Protein AF-A0A7K7CIX4-F1 (afdb_monomer)

Sequence (95 aa):
LLVEPPWTPPVLWDQVTLTCQGSGTAGATTWYKDGQRWWQKGPDRFVVTESGTYQCDRAGTGLSLPMHILNEQLVLQVPASALLEGDTVTLRCRG

Organism: Aphelocoma coerulescens (NCBI:txid39617)

Solvent-accessible surface area (backbone atoms only — not comparable to full-atom values): 5561 Å² total; per-residue (Å²): 102,46,59,36,67,57,42,34,68,39,40,62,92,45,85,33,31,44,34,60,70,68,60,67,65,88,40,53,26,32,34,28,47,72,86,39,85,70,36,78,54,28,68,48,54,50,75,59,87,70,63,48,36,38,32,37,31,30,68,85,62,47,72,40,72,79,43,62,35,39,81,67,75,68,45,75,26,35,63,62,64,90,83,60,94,89,61,88,85,67,75,44,82,48,103

pLDDT: mean 91.78, std 5.92, range [71.44, 97.19]

Secondary structure (DSSP, 8-state):
-EEES-EES-BTTS--EEE--SSS-TT-EEEEETTEEEEEEE-SEEE--S-EEEEEEETTTEEPPPEEEB--S-EEEEESS---TTPPPPPEEE-

Structure (mmCIF, N/CA/C/O backbone):
data_AF-A0A7K7CIX4-F1
#
_entry.id   AF-A0A7K7CIX4-F1
#
loop_
_atom_site.group_PDB
_atom_site.id
_atom_site.type_symbol
_atom_site.label_atom_id
_atom_site.label_alt_id
_atom_site.label_comp_id
_atom_site.label_asym_id
_atom_site.label_entity_id
_atom_site.label_seq_id
_atom_site.pdbx_PDB_ins_code
_atom_site.Cartn_x
_atom_site.Cartn_y
_atom_site.Cartn_z
_atom_site.occupancy
_atom_site.B_iso_or_equiv
_atom_site.auth_seq_id
_atom_site.auth_comp_id
_atom_site.auth_asym_id
_atom_site.auth_atom_id
_atom_site.pdbx_PDB_model_num
ATOM 1 N N . LEU A 1 1 ? -1.154 2.478 -7.114 1.00 90.56 1 LEU A N 1
ATOM 2 C CA . LEU A 1 1 ? -0.810 1.410 -6.153 1.00 90.56 1 LEU A CA 1
ATOM 3 C C . LEU A 1 1 ? -2.088 1.038 -5.418 1.00 90.56 1 LEU A C 1
ATOM 5 O O . LEU A 1 1 ? -2.725 1.939 -4.892 1.00 90.56 1 LEU A O 1
ATOM 9 N N . LEU A 1 2 ? -2.494 -0.229 -5.466 1.00 93.25 2 LEU A N 1
ATOM 10 C CA . LEU A 1 2 ? -3.708 -0.733 -4.820 1.00 93.25 2 LEU A CA 1
ATOM 11 C C . LEU A 1 2 ? -3.327 -1.619 -3.628 1.00 93.25 2 LEU A C 1
ATOM 13 O O . LEU A 1 2 ? -2.325 -2.332 -3.698 1.00 93.25 2 LEU A O 1
ATOM 17 N N . VAL A 1 3 ? -4.127 -1.558 -2.565 1.00 94.44 3 VAL A N 1
ATOM 18 C CA . VAL A 1 3 ? -3.949 -2.323 -1.330 1.00 94.44 3 VAL A CA 1
ATOM 19 C C . VAL A 1 3 ? -5.136 -3.246 -1.096 1.00 94.44 3 VAL A C 1
ATOM 21 O O . VAL A 1 3 ? -6.288 -2.833 -1.231 1.00 94.44 3 VAL A O 1
ATOM 24 N N . GLU A 1 4 ? -4.847 -4.493 -0.747 1.00 95.38 4 GLU A N 1
ATOM 25 C CA . GLU A 1 4 ? -5.839 -5.490 -0.355 1.00 95.38 4 GLU A CA 1
ATOM 26 C C . GLU A 1 4 ? -5.429 -6.104 0.988 1.00 95.38 4 GLU A C 1
ATOM 28 O O . GLU A 1 4 ? -4.291 -6.552 1.106 1.00 95.38 4 GLU A O 1
ATOM 33 N N . PRO A 1 5 ? -6.308 -6.155 2.004 1.00 94.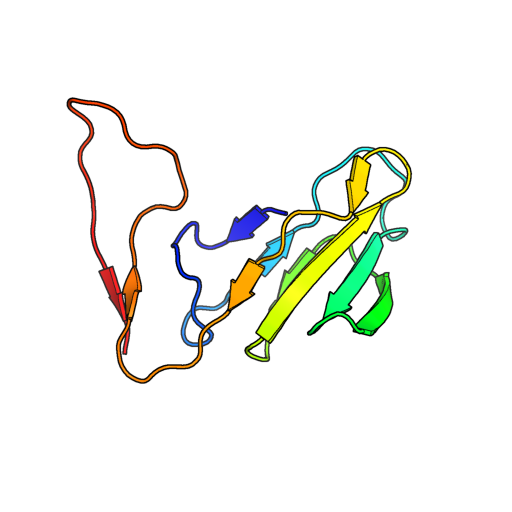69 5 PRO A N 1
ATOM 34 C CA . PRO A 1 5 ? -7.677 -5.626 2.024 1.00 94.69 5 PRO A CA 1
ATOM 35 C C . PRO A 1 5 ? -7.738 -4.082 1.926 1.00 94.69 5 PRO A C 1
ATOM 37 O O . PRO A 1 5 ? -6.758 -3.416 2.263 1.00 94.69 5 PRO A O 1
ATOM 40 N N . PRO A 1 6 ? -8.869 -3.495 1.474 1.00 94.00 6 PRO A N 1
ATOM 41 C CA . PRO A 1 6 ? -8.992 -2.064 1.170 1.00 94.00 6 PRO A CA 1
ATOM 42 C C . PRO A 1 6 ? -9.206 -1.211 2.434 1.00 94.00 6 PRO A C 1
ATOM 44 O O . PRO A 1 6 ? -10.153 -0.431 2.521 1.00 94.00 6 PRO A O 1
ATOM 47 N N . TRP A 1 7 ? -8.333 -1.374 3.427 1.00 94.56 7 TRP A N 1
ATOM 48 C CA . TRP A 1 7 ? -8.334 -0.621 4.679 1.00 94.56 7 TRP A CA 1
ATOM 49 C C . TRP A 1 7 ? -7.203 0.404 4.684 1.00 94.56 7 TRP A C 1
ATOM 51 O O . TRP A 1 7 ? -6.079 0.103 4.283 1.00 94.56 7 TRP A O 1
ATOM 61 N N . THR A 1 8 ? -7.491 1.608 5.174 1.00 93.81 8 THR A N 1
ATOM 62 C CA . THR A 1 8 ? -6.497 2.665 5.361 1.00 93.81 8 THR A CA 1
ATOM 63 C C . THR A 1 8 ? -6.527 3.203 6.802 1.00 93.81 8 THR A C 1
ATOM 65 O O . THR A 1 8 ? -7.616 3.405 7.342 1.00 93.81 8 THR A O 1
ATOM 68 N N . PRO A 1 9 ? -5.367 3.416 7.451 1.00 94.12 9 PRO A N 1
ATOM 69 C CA . PRO A 1 9 ? -4.049 2.998 6.980 1.00 94.12 9 PRO A CA 1
ATOM 70 C C . PRO A 1 9 ? -3.908 1.458 7.006 1.00 94.12 9 PRO A C 1
ATOM 72 O O . PRO A 1 9 ? -4.445 0.796 7.902 1.00 94.12 9 PRO A O 1
ATOM 75 N N . PRO A 1 10 ? -3.212 0.858 6.025 1.00 95.0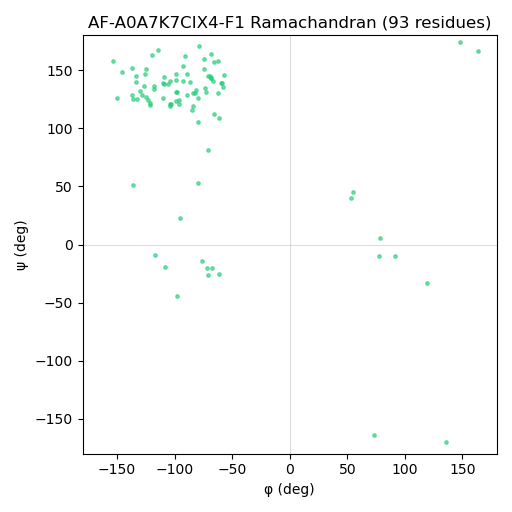6 10 PRO A N 1
ATOM 76 C CA . PRO A 1 10 ? -2.916 -0.568 6.047 1.00 95.06 10 PRO A CA 1
ATOM 77 C C . PRO A 1 10 ? -1.932 -0.897 7.174 1.00 95.06 10 PRO A C 1
ATOM 79 O O . PRO A 1 10 ? -1.007 -0.134 7.463 1.00 95.06 10 PRO A O 1
ATOM 82 N N . VAL A 1 11 ? -2.132 -2.053 7.804 1.00 95.50 11 VAL A N 1
ATOM 83 C CA . VAL A 1 11 ? -1.339 -2.502 8.955 1.00 95.50 11 VAL A CA 1
ATOM 84 C C . VAL A 1 11 ? -0.760 -3.884 8.706 1.00 95.50 11 VAL A C 1
ATOM 86 O O . VAL A 1 11 ? -1.405 -4.717 8.077 1.00 95.50 11 VAL A O 1
ATOM 89 N N . LEU A 1 12 ? 0.429 -4.142 9.244 1.00 93.62 12 LEU A N 1
ATOM 90 C CA . LEU A 1 12 ? 1.139 -5.417 9.102 1.00 93.62 12 LEU A CA 1
ATOM 91 C C . LEU A 1 12 ? 0.378 -6.620 9.689 1.00 93.62 12 LEU A C 1
ATOM 93 O O . LEU A 1 12 ? 0.586 -7.756 9.279 1.00 93.62 12 LEU A O 1
ATOM 97 N N . TRP A 1 13 ? -0.495 -6.364 10.666 1.00 89.56 13 TRP A N 1
ATOM 98 C CA . TRP A 1 13 ? -1.342 -7.375 11.301 1.00 89.56 13 TRP A CA 1
ATOM 99 C C . TRP A 1 13 ? -2.410 -7.941 10.361 1.00 89.56 13 TRP A C 1
ATOM 101 O O . TRP A 1 13 ? -2.947 -9.020 10.610 1.00 89.56 13 TRP A O 1
ATOM 111 N N . ASP A 1 14 ? -2.735 -7.213 9.291 1.00 91.19 14 ASP A N 1
ATOM 112 C CA . ASP A 1 14 ? -3.507 -7.750 8.183 1.00 91.19 14 ASP A CA 1
ATOM 113 C C . ASP A 1 14 ? -2.550 -8.370 7.158 1.00 91.19 14 ASP A C 1
ATOM 115 O O . ASP A 1 14 ? -1.448 -7.876 6.924 1.00 91.19 14 ASP A O 1
ATOM 119 N N . GLN A 1 15 ? -2.985 -9.438 6.486 1.00 93.69 15 GLN A N 1
ATOM 120 C CA . GLN A 1 15 ? -2.256 -9.969 5.335 1.00 93.69 15 GLN A CA 1
ATOM 121 C C . GLN A 1 15 ? -2.396 -8.998 4.151 1.00 93.69 15 GLN A C 1
ATOM 123 O O . GLN A 1 15 ? -3.255 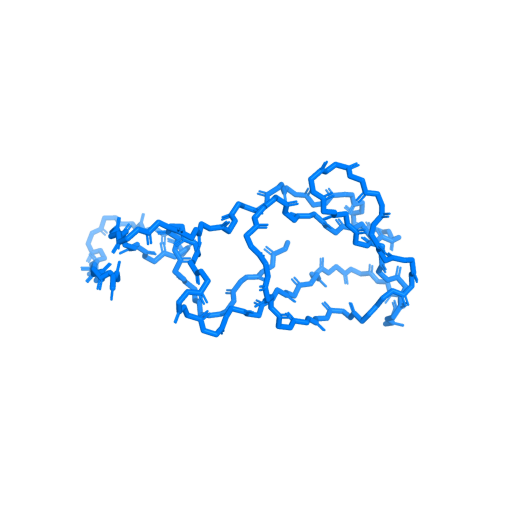-9.173 3.285 1.00 93.69 15 GLN A O 1
ATOM 128 N N . VAL A 1 16 ? -1.574 -7.949 4.144 1.00 95.44 16 VAL A N 1
ATOM 129 C CA . VAL A 1 16 ? -1.622 -6.869 3.156 1.00 95.44 16 VAL A CA 1
ATOM 130 C C . VAL A 1 16 ? -0.932 -7.295 1.866 1.00 95.44 16 VAL A C 1
ATOM 132 O O . VAL A 1 16 ? 0.235 -7.675 1.858 1.00 95.44 16 VAL A O 1
ATOM 135 N N . THR A 1 17 ? -1.641 -7.173 0.752 1.00 97.00 17 THR A N 1
ATOM 136 C CA . THR A 1 17 ? -1.123 -7.353 -0.602 1.00 97.00 17 THR A CA 1
ATOM 137 C C . THR A 1 17 ? -1.083 -6.006 -1.307 1.00 97.00 17 THR A C 1
ATOM 139 O O . THR A 1 17 ? -2.095 -5.310 -1.402 1.00 97.00 17 THR A O 1
ATOM 142 N N . LEU A 1 18 ? 0.087 -5.643 -1.830 1.00 95.62 18 LEU A N 1
ATOM 143 C CA . LEU A 1 18 ? 0.254 -4.472 -2.681 1.00 95.62 18 LEU A CA 1
ATOM 144 C C . LEU A 1 18 ? 0.238 -4.892 -4.139 1.00 95.62 18 LEU A C 1
ATOM 146 O O . LEU A 1 18 ? 0.966 -5.800 -4.525 1.00 95.62 18 LEU A O 1
ATOM 150 N N . THR A 1 19 ? -0.551 -4.195 -4.954 1.00 94.31 19 THR A N 1
ATOM 151 C CA . THR A 1 19 ? -0.608 -4.395 -6.405 1.00 94.31 19 THR A CA 1
ATOM 152 C C . THR A 1 19 ? -0.252 -3.100 -7.127 1.00 94.31 19 THR A C 1
ATOM 154 O O . THR A 1 19 ? -0.934 -2.077 -6.997 1.00 94.31 19 THR A O 1
ATOM 157 N N . CYS A 1 20 ? 0.809 -3.130 -7.932 1.00 91.88 20 CYS A N 1
ATOM 158 C CA . CYS A 1 20 ? 1.157 -2.020 -8.804 1.00 91.88 20 CYS A CA 1
ATOM 159 C C . CYS A 1 20 ? 0.279 -2.048 -10.057 1.00 91.88 20 CYS A C 1
ATOM 161 O O . CYS A 1 20 ? 0.449 -2.881 -10.946 1.00 91.88 20 CYS A O 1
ATOM 163 N N . GLN A 1 21 ? -0.686 -1.137 -10.116 1.00 87.75 21 GLN A N 1
ATOM 164 C CA . GLN A 1 21 ? -1.552 -0.970 -11.278 1.00 87.75 21 GLN A CA 1
ATOM 165 C C . GLN A 1 21 ? -0.912 -0.022 -12.293 1.00 87.75 21 GLN A C 1
ATOM 167 O O . GLN A 1 21 ? -0.346 1.001 -11.915 1.00 87.75 21 GLN A O 1
ATOM 172 N N . GLY A 1 22 ? -1.038 -0.355 -13.577 1.00 79.88 22 GLY A N 1
ATOM 173 C CA . GLY A 1 22 ? -0.612 0.496 -14.683 1.00 79.88 22 GLY A CA 1
ATOM 174 C C . GLY A 1 22 ? -0.494 -0.263 -15.999 1.00 79.88 22 GLY A C 1
ATOM 175 O O . GLY A 1 22 ? -0.498 -1.494 -16.006 1.00 79.88 22 GLY A O 1
ATOM 176 N N . SER A 1 23 ? -0.380 0.466 -17.105 1.00 71.88 23 SER A N 1
ATOM 177 C CA . SER A 1 23 ? 0.018 -0.090 -18.399 1.00 71.88 23 SER A CA 1
ATOM 178 C C . SER A 1 23 ? 1.506 -0.468 -18.374 1.00 71.88 23 SER A C 1
ATOM 180 O O . SER A 1 23 ? 2.301 0.171 -17.690 1.00 71.88 23 SER A O 1
ATOM 182 N N . GLY A 1 24 ? 1.881 -1.548 -19.063 1.00 71.44 24 GLY A N 1
ATOM 183 C CA . GLY A 1 24 ? 3.263 -2.035 -19.110 1.00 71.44 24 GLY A CA 1
ATOM 184 C C . GLY A 1 24 ? 3.355 -3.555 -19.230 1.00 71.44 24 GLY A C 1
ATOM 185 O O . GLY A 1 24 ? 2.348 -4.261 -19.173 1.00 71.44 24 GLY A O 1
ATOM 186 N N . THR A 1 25 ? 4.572 -4.066 -19.406 1.00 75.50 25 THR A N 1
ATOM 187 C CA . THR A 1 25 ? 4.837 -5.508 -19.391 1.00 75.50 25 THR A CA 1
ATOM 188 C C . THR A 1 25 ? 4.768 -6.051 -17.963 1.00 75.50 25 THR A C 1
ATOM 190 O O . THR A 1 25 ? 5.319 -5.464 -17.030 1.00 75.50 25 THR A O 1
ATOM 193 N N . ALA A 1 26 ? 4.090 -7.187 -17.787 1.00 73.94 26 ALA A N 1
ATOM 194 C CA . ALA A 1 26 ? 4.039 -7.875 -16.500 1.00 73.94 26 ALA A CA 1
ATOM 195 C C . ALA A 1 26 ? 5.460 -8.224 -16.028 1.00 73.94 26 ALA A C 1
ATOM 197 O O . ALA A 1 26 ? 6.290 -8.673 -16.820 1.00 73.94 26 ALA A O 1
ATOM 198 N N . GLY A 1 27 ? 5.752 -7.993 -14.747 1.00 72.12 27 GLY A N 1
ATOM 199 C CA . GLY A 1 27 ? 7.081 -8.250 -14.182 1.00 72.12 27 GLY A CA 1
ATOM 200 C C . GLY A 1 27 ? 8.140 -7.186 -14.502 1.00 72.12 27 GLY A C 1
ATOM 201 O O . GLY A 1 27 ? 9.297 -7.349 -14.130 1.00 72.12 27 GLY A O 1
ATOM 202 N N . ALA A 1 28 ? 7.782 -6.077 -15.158 1.00 84.44 28 ALA A N 1
ATOM 203 C CA . ALA A 1 28 ? 8.669 -4.923 -15.352 1.00 84.44 28 ALA A CA 1
ATOM 204 C C . ALA A 1 28 ? 8.464 -3.821 -14.294 1.00 84.44 28 ALA A C 1
ATOM 206 O O . ALA A 1 28 ? 8.790 -2.657 -14.529 1.00 84.44 28 ALA A O 1
ATOM 207 N N . THR A 1 29 ? 7.921 -4.174 -13.127 1.00 91.56 29 THR A N 1
ATOM 208 C CA . THR A 1 29 ? 7.650 -3.226 -12.041 1.00 91.56 29 THR A CA 1
ATOM 209 C C . THR A 1 29 ? 8.921 -2.976 -11.226 1.00 91.56 29 THR A C 1
ATOM 211 O O . THR A 1 29 ? 9.594 -3.920 -10.808 1.00 91.56 29 THR A O 1
ATOM 214 N N . THR A 1 30 ? 9.259 -1.711 -10.981 1.00 93.88 30 THR A N 1
ATOM 215 C CA . THR A 1 30 ? 10.309 -1.338 -10.023 1.00 93.88 30 THR A CA 1
ATOM 216 C C . THR A 1 30 ? 9.660 -0.937 -8.708 1.00 93.88 30 THR A C 1
ATOM 218 O O . THR A 1 30 ? 8.825 -0.040 -8.682 1.00 93.88 30 THR A O 1
ATOM 221 N N . TRP A 1 31 ? 10.037 -1.589 -7.615 1.00 95.69 31 TRP A N 1
ATOM 222 C CA . TRP A 1 31 ? 9.530 -1.295 -6.280 1.00 95.69 31 TRP A CA 1
ATOM 223 C C . TRP A 1 31 ? 10.554 -0.520 -5.460 1.00 95.69 31 TRP A C 1
ATOM 225 O O . TRP A 1 31 ? 11.754 -0.813 -5.485 1.00 95.69 31 TRP A O 1
ATOM 235 N N . TYR A 1 32 ? 10.051 0.442 -4.698 1.00 96.56 32 TYR A N 1
ATOM 236 C C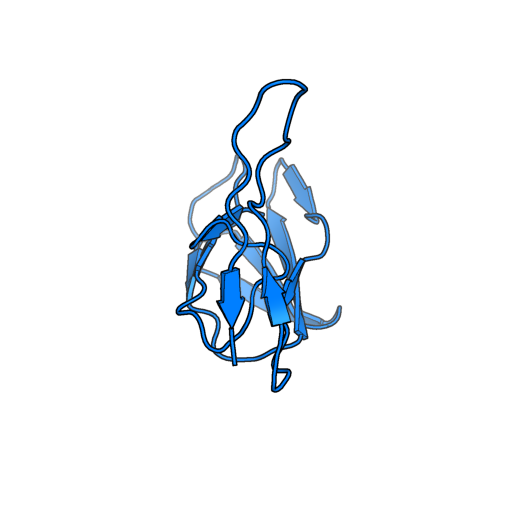A . TYR A 1 32 ? 10.804 1.249 -3.754 1.00 96.56 32 TYR A CA 1
ATOM 237 C C . TYR A 1 32 ? 10.260 1.006 -2.348 1.00 96.56 32 TYR A C 1
ATOM 239 O O . TYR A 1 32 ? 9.042 0.972 -2.156 1.00 96.56 32 TYR A O 1
ATOM 247 N N . LYS A 1 33 ? 11.167 0.853 -1.383 1.00 96.81 33 LYS A N 1
ATOM 248 C CA . LYS A 1 33 ? 10.873 0.794 0.049 1.00 96.81 33 LYS A CA 1
ATOM 249 C C . LYS A 1 33 ? 11.674 1.889 0.738 1.00 96.81 33 LYS A C 1
ATOM 251 O O . LYS A 1 33 ? 12.885 1.973 0.547 1.00 96.81 33 LYS A O 1
ATOM 256 N N . ASP A 1 34 ? 10.985 2.750 1.476 1.00 96.69 34 ASP A N 1
ATOM 257 C CA . ASP A 1 34 ? 11.567 3.864 2.231 1.00 96.69 34 ASP A CA 1
ATOM 258 C C . ASP A 1 34 ? 12.457 4.770 1.355 1.00 96.69 34 ASP A C 1
ATOM 260 O O . ASP A 1 34 ? 13.542 5.199 1.736 1.00 96.69 34 ASP A O 1
ATOM 264 N N . GLY A 1 35 ? 12.000 5.023 0.121 1.00 94.12 35 GLY A N 1
ATOM 265 C CA . GLY A 1 35 ? 12.707 5.827 -0.884 1.00 94.12 35 GLY A CA 1
ATOM 266 C C . GLY A 1 35 ? 13.860 5.107 -1.594 1.00 94.12 35 GLY A C 1
ATOM 267 O O . GLY A 1 35 ? 14.350 5.594 -2.614 1.00 94.12 35 GLY A O 1
ATOM 268 N N . GLN A 1 36 ? 14.269 3.926 -1.128 1.00 95.62 36 GLN A N 1
ATOM 269 C CA . GLN A 1 36 ? 15.323 3.138 -1.754 1.00 95.62 36 GLN A CA 1
ATOM 270 C C . GLN A 1 36 ? 14.744 2.137 -2.752 1.00 95.62 36 GLN A C 1
ATOM 272 O O . GLN A 1 36 ? 13.721 1.497 -2.512 1.00 95.62 36 GLN A O 1
ATOM 277 N N . ARG A 1 37 ? 15.429 1.956 -3.885 1.00 94.94 37 ARG A N 1
ATOM 278 C CA . ARG A 1 37 ? 15.070 0.921 -4.855 1.00 94.94 37 ARG A CA 1
ATOM 279 C C . ARG A 1 37 ? 15.294 -0.457 -4.234 1.00 94.94 37 ARG A C 1
ATOM 281 O O . ARG A 1 37 ? 16.433 -0.847 -3.991 1.00 94.94 37 ARG A O 1
ATOM 288 N N . TRP A 1 38 ? 14.203 -1.173 -4.000 1.00 94.38 38 TRP A N 1
ATOM 289 C CA . TRP A 1 38 ? 14.204 -2.462 -3.317 1.00 94.38 38 TRP A CA 1
ATOM 290 C C . TRP A 1 38 ? 14.171 -3.628 -4.309 1.00 94.38 38 TRP A C 1
ATOM 292 O O . TRP A 1 38 ? 14.966 -4.555 -4.186 1.00 94.38 38 TRP A O 1
ATOM 302 N N . TRP A 1 39 ? 13.330 -3.546 -5.349 1.00 92.56 39 TRP A N 1
ATOM 303 C CA . TRP A 1 39 ? 13.215 -4.600 -6.363 1.00 92.56 39 TRP A CA 1
ATOM 304 C C . TRP A 1 39 ? 13.153 -4.022 -7.777 1.00 92.56 39 TRP A C 1
ATOM 306 O O . TRP A 1 39 ? 12.301 -3.194 -8.087 1.00 92.56 39 TRP A O 1
ATOM 316 N N . GLN A 1 40 ? 14.045 -4.477 -8.656 1.00 91.00 40 GLN A N 1
ATOM 317 C CA . GLN A 1 40 ? 14.005 -4.200 -10.095 1.00 91.00 40 GLN A CA 1
ATOM 318 C C . GLN A 1 40 ? 13.389 -5.377 -10.845 1.00 91.00 40 GLN A C 1
ATOM 320 O O . GLN A 1 40 ? 13.823 -6.508 -10.639 1.00 91.00 40 GLN A O 1
ATOM 325 N N . LYS A 1 41 ? 12.426 -5.108 -11.737 1.00 87.50 41 LYS A N 1
ATOM 326 C CA . LYS A 1 41 ? 11.677 -6.153 -12.462 1.00 87.50 41 LYS A CA 1
ATOM 327 C C . LYS A 1 41 ? 11.026 -7.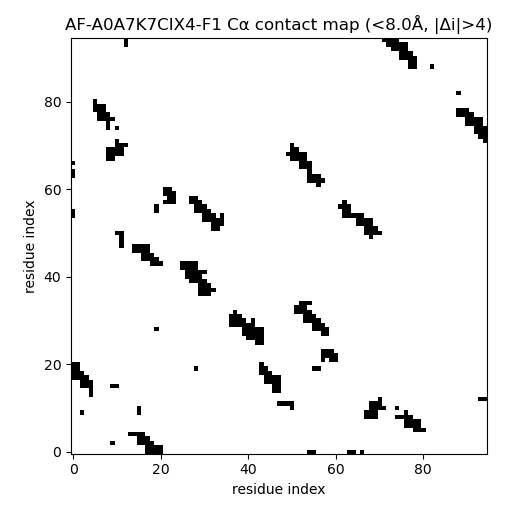159 -11.500 1.00 87.50 41 LYS A C 1
ATOM 329 O O . LYS A 1 41 ? 11.152 -8.373 -11.647 1.00 87.50 41 LYS A O 1
ATOM 334 N N . GLY A 1 42 ? 10.405 -6.622 -10.453 1.00 87.06 42 GLY A N 1
ATOM 335 C CA . GLY A 1 42 ? 9.671 -7.398 -9.467 1.00 87.06 42 GLY A CA 1
ATOM 336 C C . GLY A 1 42 ? 8.284 -7.803 -9.966 1.00 87.06 42 GLY A C 1
ATOM 337 O O . GLY A 1 42 ? 7.818 -7.309 -11.001 1.00 87.06 42 GLY A O 1
ATOM 338 N N . PRO A 1 43 ? 7.601 -8.684 -9.218 1.00 91.00 43 PRO A N 1
ATOM 339 C CA . PRO A 1 43 ? 6.234 -9.061 -9.521 1.00 91.00 43 PRO A CA 1
ATOM 340 C C . PRO A 1 43 ? 5.308 -7.847 -9.430 1.00 91.00 43 PRO A C 1
ATOM 342 O O . PRO A 1 43 ? 5.576 -6.856 -8.749 1.00 91.00 43 PRO A O 1
ATOM 345 N N . ASP A 1 44 ? 4.172 -7.951 -10.103 1.00 91.38 44 ASP A N 1
ATOM 346 C CA . ASP A 1 44 ? 3.164 -6.890 -10.143 1.00 91.38 44 ASP A CA 1
ATOM 347 C C . ASP A 1 44 ? 2.415 -6.736 -8.820 1.00 91.38 44 ASP A C 1
ATOM 349 O O . ASP A 1 44 ? 1.820 -5.693 -8.547 1.00 91.38 44 ASP A O 1
ATOM 353 N N . ARG A 1 45 ? 2.448 -7.790 -8.005 1.00 93.31 45 ARG A N 1
ATOM 354 C CA . ARG A 1 45 ? 1.856 -7.840 -6.679 1.00 93.31 45 ARG A CA 1
ATOM 355 C C . ARG A 1 45 ? 2.691 -8.692 -5.737 1.00 93.31 45 ARG A C 1
ATOM 357 O O . ARG A 1 45 ? 3.300 -9.666 -6.181 1.00 93.31 45 ARG A O 1
ATOM 364 N N . PHE A 1 46 ? 2.694 -8.349 -4.457 1.00 94.69 46 PHE A N 1
ATOM 365 C CA . PHE A 1 46 ? 3.330 -9.147 -3.409 1.00 94.69 46 PHE A CA 1
ATOM 366 C C . PHE A 1 46 ? 2.659 -8.904 -2.053 1.00 94.69 46 PHE A C 1
ATOM 368 O O . PHE A 1 46 ? 2.007 -7.878 -1.848 1.00 94.69 46 PHE A O 1
ATOM 375 N N . VAL A 1 47 ? 2.820 -9.866 -1.143 1.00 96.38 47 VAL A N 1
ATOM 376 C CA . VAL A 1 47 ? 2.376 -9.750 0.252 1.00 96.38 47 VAL A CA 1
ATOM 377 C C . VAL A 1 47 ? 3.445 -9.014 1.045 1.00 96.38 47 VAL A C 1
ATOM 379 O O . VAL A 1 47 ? 4.625 -9.355 0.966 1.00 96.38 47 VAL A O 1
ATOM 382 N N . VAL A 1 48 ? 3.035 -8.005 1.800 1.00 95.75 48 VAL A N 1
ATOM 383 C CA . VAL A 1 48 ? 3.936 -7.185 2.600 1.00 95.75 48 VAL A CA 1
ATOM 384 C C . VAL A 1 48 ? 4.269 -7.888 3.905 1.00 95.75 48 VAL A C 1
ATOM 386 O O . VAL A 1 48 ? 3.384 -8.361 4.610 1.00 95.75 48 VAL A O 1
ATOM 389 N N . THR A 1 49 ? 5.557 -7.910 4.236 1.00 94.81 49 THR A N 1
ATOM 390 C CA . THR A 1 49 ? 6.082 -8.526 5.461 1.00 94.81 49 THR A CA 1
ATOM 391 C C . THR A 1 49 ? 6.757 -7.532 6.398 1.00 94.81 49 THR A C 1
ATOM 393 O O . THR A 1 49 ? 7.086 -7.891 7.522 1.00 94.81 49 THR A O 1
ATOM 396 N N . GLU A 1 50 ? 6.963 -6.286 5.963 1.00 95.50 50 GLU A N 1
ATOM 397 C CA . GLU A 1 50 ? 7.602 -5.235 6.760 1.00 95.50 50 GLU A CA 1
ATOM 398 C C . GLU A 1 50 ? 6.819 -3.925 6.689 1.00 95.50 50 GLU A C 1
ATOM 400 O O . GLU A 1 50 ? 6.296 -3.558 5.633 1.00 95.50 50 GLU A O 1
ATOM 405 N N . SER A 1 51 ? 6.794 -3.178 7.792 1.00 96.06 51 SER A N 1
ATOM 406 C CA . SER A 1 51 ? 6.308 -1.801 7.789 1.00 96.06 51 SER A CA 1
ATOM 407 C C . SER A 1 51 ? 7.252 -0.891 7.003 1.00 96.06 51 SER A C 1
ATOM 409 O O . SER A 1 51 ? 8.401 -1.237 6.699 1.00 96.06 51 SER A O 1
ATOM 411 N N . GLY A 1 52 ? 6.742 0.285 6.655 1.00 96.31 52 GLY A N 1
ATOM 412 C CA . GLY A 1 52 ? 7.487 1.292 5.911 1.00 96.31 52 GLY A CA 1
ATOM 413 C C . GLY A 1 52 ? 6.665 1.913 4.796 1.00 96.31 52 GLY A C 1
ATOM 414 O O . GLY A 1 52 ? 5.449 1.731 4.701 1.00 96.31 52 GLY A O 1
ATOM 415 N N . THR A 1 53 ? 7.348 2.673 3.951 1.00 97.19 53 THR A N 1
ATOM 416 C CA . THR A 1 53 ? 6.746 3.399 2.834 1.00 97.19 53 THR A CA 1
ATOM 417 C C . THR A 1 53 ? 7.050 2.694 1.525 1.00 97.19 53 THR A C 1
ATOM 419 O O . THR A 1 53 ? 8.208 2.577 1.132 1.00 97.19 53 THR A O 1
ATOM 422 N N . TYR A 1 54 ? 6.010 2.266 0.820 1.00 96.50 54 TYR A N 1
ATOM 423 C CA . TYR A 1 54 ? 6.121 1.547 -0.441 1.00 96.50 54 TYR A CA 1
ATOM 424 C C . TYR A 1 54 ? 5.669 2.410 -1.611 1.00 96.50 54 TYR A C 1
ATOM 426 O O . TYR A 1 54 ? 4.644 3.091 -1.552 1.00 96.50 54 TYR A O 1
ATOM 434 N N . GLN A 1 55 ? 6.423 2.339 -2.702 1.00 96.31 55 GLN A N 1
ATOM 435 C CA . GLN A 1 55 ? 6.075 2.933 -3.989 1.00 96.31 55 GLN A CA 1
ATOM 436 C C . GLN A 1 55 ? 6.407 1.949 -5.104 1.00 96.31 55 GLN A C 1
ATOM 438 O O . G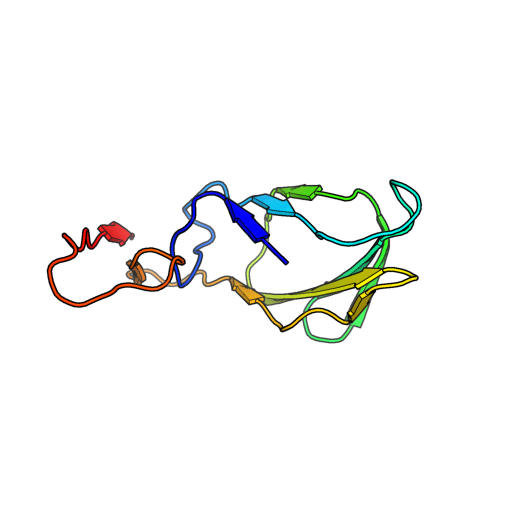LN A 1 55 ? 7.321 1.133 -4.979 1.00 96.31 55 GLN A O 1
ATOM 443 N N . CYS A 1 56 ? 5.684 2.041 -6.212 1.00 94.56 56 CYS A N 1
ATOM 444 C CA . CYS A 1 56 ? 6.011 1.301 -7.419 1.00 94.56 56 CYS A CA 1
ATOM 445 C C . CYS A 1 56 ? 6.168 2.241 -8.608 1.00 94.56 56 CYS A C 1
ATOM 447 O O . CYS A 1 56 ? 5.538 3.291 -8.663 1.00 94.56 56 CYS A O 1
ATOM 449 N N . ASP A 1 57 ? 7.000 1.851 -9.560 1.00 92.56 57 ASP A N 1
ATOM 450 C CA . ASP A 1 57 ? 7.236 2.557 -10.809 1.00 92.56 57 ASP A CA 1
ATOM 451 C C . ASP A 1 57 ? 7.104 1.577 -11.974 1.00 92.56 57 ASP A C 1
ATOM 453 O O . ASP A 1 57 ? 7.652 0.466 -11.950 1.00 92.56 57 ASP A O 1
ATOM 457 N N . ARG A 1 58 ? 6.349 1.993 -12.987 1.00 89.06 58 ARG A N 1
ATOM 458 C CA . ARG A 1 58 ? 6.096 1.237 -14.212 1.00 89.06 58 ARG A CA 1
ATOM 459 C C . ARG A 1 58 ? 6.277 2.125 -15.428 1.00 89.06 58 ARG A C 1
ATOM 461 O O . ARG A 1 58 ? 5.798 3.259 -15.473 1.00 89.06 58 ARG A O 1
ATOM 468 N N . ALA A 1 59 ? 6.881 1.548 -16.464 1.00 78.81 59 ALA A N 1
ATOM 469 C CA . ALA A 1 59 ? 6.989 2.182 -17.769 1.00 78.81 59 ALA A CA 1
ATOM 470 C C . ALA A 1 59 ? 5.587 2.432 -18.353 1.00 78.81 59 ALA A C 1
ATOM 472 O O . ALA A 1 59 ? 4.898 1.491 -18.735 1.00 78.81 59 ALA A O 1
ATOM 473 N N . GLY A 1 60 ? 5.175 3.700 -18.411 1.00 76.25 60 GLY A N 1
ATOM 474 C CA . GLY A 1 60 ? 3.875 4.133 -18.938 1.00 76.25 60 GLY A CA 1
ATOM 475 C C .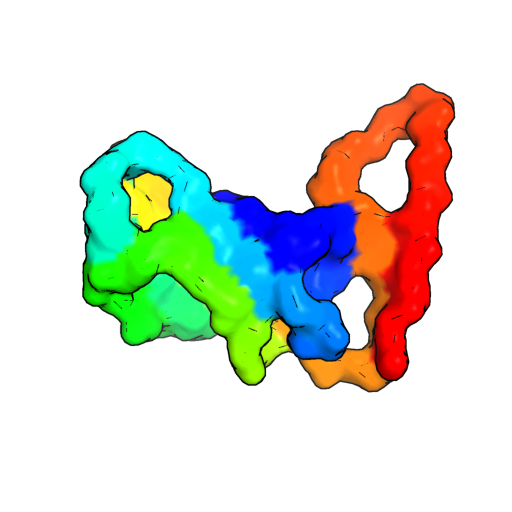 GLY A 1 60 ? 2.999 4.861 -17.918 1.00 76.25 60 GLY A C 1
ATOM 476 O O . GLY A 1 60 ? 2.306 5.800 -18.295 1.00 76.25 60 GLY A O 1
ATOM 477 N N . THR A 1 61 ? 3.070 4.496 -16.634 1.00 83.88 61 THR A N 1
ATOM 478 C CA . THR A 1 61 ? 2.342 5.186 -15.548 1.00 83.88 61 THR A CA 1
ATOM 479 C C . THR A 1 61 ? 3.237 6.012 -14.632 1.00 83.88 61 THR A C 1
ATOM 481 O O . THR A 1 61 ? 2.736 6.904 -13.953 1.00 83.88 61 THR A O 1
ATOM 484 N N . GLY A 1 62 ? 4.544 5.744 -14.625 1.00 87.31 62 GLY A N 1
ATOM 485 C CA . GLY A 1 62 ? 5.504 6.408 -13.749 1.00 87.31 62 GLY A CA 1
ATOM 486 C C . GLY A 1 62 ? 5.394 5.962 -12.290 1.00 87.31 62 GLY A C 1
ATOM 487 O O . GLY A 1 62 ? 4.792 4.929 -11.975 1.00 87.31 62 GLY A O 1
ATOM 488 N N . LEU A 1 63 ? 5.996 6.762 -11.406 1.00 93.12 63 LEU A N 1
ATOM 489 C CA . LEU A 1 63 ? 6.083 6.502 -9.972 1.00 93.12 63 LEU A CA 1
ATOM 490 C C . LEU A 1 63 ? 4.732 6.720 -9.275 1.00 93.12 63 LEU A C 1
ATOM 492 O O . LEU A 1 63 ? 4.089 7.757 -9.430 1.00 93.12 63 LEU A O 1
ATOM 496 N N . SER A 1 64 ? 4.316 5.752 -8.462 1.00 94.00 64 SER A N 1
ATOM 497 C CA . SER A 1 64 ? 3.086 5.815 -7.684 1.00 94.00 64 SER A CA 1
ATOM 498 C C . SER A 1 64 ? 3.199 6.752 -6.482 1.00 94.00 64 SER A C 1
ATOM 500 O O . SER A 1 64 ? 4.284 6.993 -5.942 1.00 94.00 64 SER A O 1
ATOM 502 N N . LEU A 1 65 ? 2.038 7.181 -5.978 1.00 92.62 65 LEU A N 1
ATOM 503 C CA . LEU A 1 65 ? 1.944 7.783 -4.650 1.00 92.62 65 LEU A CA 1
ATOM 504 C C . LEU A 1 65 ? 2.485 6.818 -3.575 1.00 9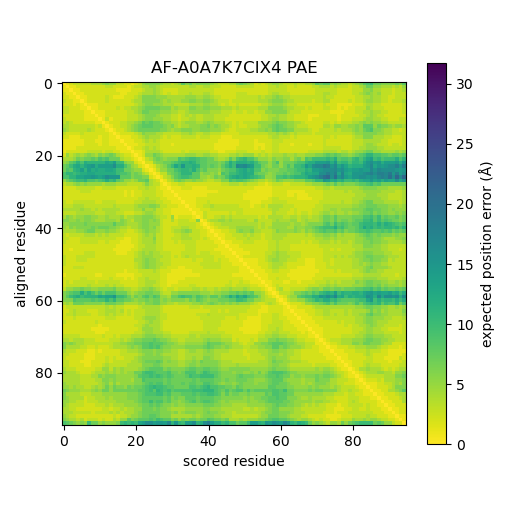2.62 65 LEU A C 1
ATOM 506 O O . LEU A 1 65 ? 2.338 5.596 -3.734 1.00 92.62 65 LEU A O 1
ATOM 510 N N . PRO A 1 66 ? 3.122 7.349 -2.517 1.00 94.44 66 PRO A N 1
ATOM 511 C CA . PRO A 1 66 ? 3.615 6.556 -1.400 1.00 94.44 66 PRO A CA 1
ATOM 512 C C . PRO A 1 66 ? 2.472 5.935 -0.606 1.00 94.44 66 PRO A C 1
ATOM 514 O O . PRO A 1 66 ? 1.438 6.559 -0.377 1.00 94.44 66 PRO A O 1
ATOM 517 N N . MET A 1 67 ? 2.683 4.697 -0.173 1.00 94.81 67 MET A N 1
ATOM 518 C CA . MET A 1 67 ? 1.779 3.978 0.710 1.00 94.81 67 MET A CA 1
ATOM 519 C C . MET A 1 67 ? 2.508 3.581 1.983 1.00 94.81 67 MET A C 1
ATOM 521 O O . MET A 1 67 ? 3.508 2.868 1.937 1.00 94.81 67 MET A O 1
ATOM 525 N N . HIS A 1 68 ? 1.991 4.041 3.114 1.00 95.75 68 HIS A N 1
ATOM 526 C CA . HIS A 1 68 ? 2.579 3.807 4.424 1.00 95.75 68 HIS A CA 1
ATOM 527 C C . HIS A 1 68 ? 1.902 2.610 5.084 1.00 95.75 68 HIS A C 1
ATOM 529 O O . HIS A 1 68 ? 0.687 2.618 5.280 1.00 95.75 68 HIS A O 1
ATOM 535 N N . ILE A 1 69 ? 2.689 1.591 5.416 1.00 95.94 69 ILE A N 1
ATOM 536 C CA . ILE A 1 69 ? 2.232 0.397 6.124 1.00 95.94 69 ILE A CA 1
ATOM 537 C C . ILE A 1 69 ? 2.693 0.498 7.568 1.00 95.94 69 ILE A C 1
ATOM 539 O O . ILE A 1 69 ? 3.892 0.603 7.839 1.00 95.94 69 ILE A O 1
ATOM 543 N N . LEU A 1 70 ? 1.726 0.480 8.483 1.00 96.25 70 LEU A N 1
ATOM 544 C CA . LEU A 1 70 ? 1.953 0.668 9.911 1.00 96.25 70 LEU A CA 1
ATOM 545 C C . LEU A 1 70 ? 2.142 -0.668 10.635 1.00 96.25 70 LEU A C 1
ATOM 547 O O . LEU A 1 70 ? 1.614 -1.700 10.222 1.00 96.25 70 LEU A O 1
ATOM 551 N N . ASN A 1 71 ? 2.867 -0.631 11.749 1.00 95.19 71 ASN A N 1
ATOM 552 C CA . ASN A 1 71 ? 3.020 -1.757 12.671 1.00 95.19 71 ASN A CA 1
ATOM 553 C C . ASN A 1 71 ? 2.881 -1.274 14.124 1.00 95.19 71 ASN A C 1
ATOM 555 O O . ASN A 1 71 ? 3.759 -1.482 14.956 1.00 95.19 71 ASN A O 1
ATOM 559 N N . GLU A 1 72 ? 1.795 -0.552 14.388 1.00 93.19 72 GLU A N 1
ATOM 560 C CA . GLU A 1 72 ? 1.460 -0.018 15.711 1.00 93.19 72 GLU A CA 1
ATOM 561 C C . GLU A 1 72 ? 0.583 -1.007 16.493 1.00 93.19 72 GLU A C 1
ATOM 563 O O . GLU A 1 72 ? -0.027 -1.904 15.904 1.00 93.19 72 GLU A O 1
ATOM 568 N N . GLN A 1 73 ? 0.492 -0.838 17.817 1.00 91.12 73 GLN A N 1
ATOM 569 C CA . GLN A 1 73 ? -0.291 -1.737 18.683 1.00 91.12 73 GLN A CA 1
ATOM 570 C C . GLN A 1 73 ? -1.804 -1.589 18.515 1.00 91.12 73 GLN A C 1
ATOM 572 O O . GLN A 1 73 ? -2.541 -2.511 18.832 1.00 91.12 73 GLN A O 1
ATOM 577 N N . LEU A 1 74 ? -2.284 -0.419 18.094 1.00 94.44 74 LEU A N 1
ATOM 578 C CA . LEU A 1 74 ? -3.705 -0.176 17.890 1.00 94.44 74 LEU A CA 1
ATOM 579 C C . LEU A 1 74 ? -3.896 0.854 16.783 1.00 94.44 74 LEU A C 1
ATOM 581 O O . LEU A 1 74 ? -3.354 1.956 16.847 1.00 94.44 74 LEU A O 1
ATOM 585 N N . VAL A 1 75 ? -4.691 0.505 15.779 1.00 95.81 75 VAL A N 1
ATOM 586 C CA . VAL A 1 75 ? -4.960 1.341 14.612 1.00 95.81 75 VAL A CA 1
ATOM 587 C C . VAL A 1 75 ? -6.446 1.295 14.284 1.00 95.81 75 VAL A C 1
ATOM 589 O O . VAL A 1 75 ? -7.042 0.225 14.139 1.00 95.81 75 VAL A O 1
ATOM 592 N N . LEU A 1 76 ? -7.044 2.476 14.133 1.00 95.88 76 LEU A N 1
ATOM 593 C CA . LEU A 1 76 ? -8.382 2.625 13.576 1.00 95.88 76 LEU A CA 1
ATOM 594 C C . LEU A 1 76 ? -8.285 2.670 12.049 1.00 95.88 76 LEU A C 1
ATOM 596 O O . LEU A 1 76 ? -7.700 3.590 11.484 1.00 95.88 76 LEU A O 1
ATOM 600 N N . GLN A 1 77 ? -8.870 1.676 11.394 1.00 95.62 77 GLN A N 1
ATOM 601 C CA . GLN A 1 77 ? -8.954 1.562 9.947 1.00 95.62 77 GLN A CA 1
ATOM 602 C C . GLN A 1 77 ? -10.311 2.044 9.429 1.00 95.62 77 GLN A C 1
ATOM 604 O O . GLN A 1 77 ? -11.362 1.751 10.012 1.00 95.62 77 GLN A O 1
ATOM 609 N N . VAL A 1 78 ? -10.276 2.726 8.287 1.00 94.75 78 VAL A N 1
ATOM 610 C CA . VAL A 1 78 ? -11.439 3.144 7.491 1.00 94.75 78 VAL A CA 1
ATOM 611 C C . VAL A 1 78 ? -11.353 2.523 6.087 1.00 94.75 78 VAL A C 1
ATOM 613 O O . VAL A 1 78 ? -10.272 2.075 5.687 1.00 94.75 78 VAL A O 1
ATOM 616 N N . PRO A 1 79 ? -12.449 2.476 5.312 1.00 93.12 79 PRO A N 1
ATOM 617 C CA . PRO A 1 79 ? -12.400 2.039 3.920 1.00 93.12 79 PRO A CA 1
ATOM 618 C C . PRO A 1 79 ? -11.465 2.930 3.089 1.00 93.12 79 PRO A C 1
ATOM 620 O O . PRO A 1 79 ? -11.466 4.148 3.236 1.00 93.12 79 PRO A O 1
ATOM 623 N N . ALA A 1 80 ? -10.674 2.329 2.201 1.00 90.25 80 ALA A N 1
ATOM 624 C CA . ALA A 1 80 ? -9.763 3.056 1.313 1.00 90.25 80 ALA A CA 1
ATOM 625 C C . ALA A 1 80 ? -10.477 3.738 0.128 1.00 90.25 80 ALA A C 1
ATOM 627 O O . ALA A 1 80 ? -9.880 4.565 -0.562 1.00 90.25 80 ALA A O 1
ATOM 628 N N . SER A 1 81 ? -11.737 3.383 -0.135 1.00 87.88 81 SER A N 1
ATOM 629 C CA . SER A 1 81 ? -12.571 4.017 -1.155 1.00 87.88 81 SER A CA 1
ATOM 630 C C . SER A 1 81 ? -13.056 5.396 -0.709 1.00 87.88 81 SER A C 1
ATOM 632 O O . SER A 1 81 ? -13.278 5.630 0.477 1.00 87.88 81 SER A O 1
ATOM 634 N N . ALA A 1 82 ? -13.280 6.292 -1.673 1.00 87.38 82 ALA A N 1
ATOM 635 C CA . ALA A 1 82 ? -13.963 7.552 -1.405 1.00 87.38 82 ALA A CA 1
ATOM 636 C C . ALA A 1 82 ? -15.367 7.283 -0.837 1.00 87.38 82 ALA A C 1
ATOM 638 O O . ALA A 1 82 ? -16.056 6.377 -1.304 1.00 87.38 82 ALA A O 1
ATOM 639 N N . LEU A 1 83 ? -15.755 8.071 0.163 1.00 90.50 83 LEU A N 1
ATOM 640 C CA . LEU A 1 83 ? -17.066 8.025 0.805 1.00 90.50 83 LEU A CA 1
ATOM 641 C C . LEU A 1 83 ? -17.841 9.287 0.426 1.00 90.50 83 LEU A C 1
ATOM 643 O O . LEU A 1 83 ? -17.268 10.380 0.390 1.00 90.50 83 LEU A O 1
ATOM 647 N N . LEU A 1 84 ? -19.128 9.131 0.146 1.00 93.94 84 LEU A N 1
ATOM 648 C CA . LEU A 1 84 ? -20.059 10.194 -0.210 1.00 93.94 84 LEU A CA 1
ATOM 649 C C . LEU A 1 84 ? -21.139 10.354 0.865 1.00 93.94 84 LEU A C 1
ATOM 651 O O . LEU A 1 84 ? -21.300 9.529 1.766 1.00 93.94 84 LEU A O 1
ATOM 655 N N . GLU A 1 85 ? -21.887 11.453 0.786 1.00 94.88 85 GLU A N 1
ATOM 656 C CA . GLU A 1 85 ? -23.015 11.679 1.684 1.00 94.88 85 GLU A CA 1
ATOM 657 C C . GLU A 1 85 ? -24.082 10.589 1.499 1.00 94.88 85 GLU A C 1
ATOM 659 O O . GLU A 1 85 ? -24.492 10.285 0.380 1.00 94.88 85 GLU A O 1
ATOM 664 N N . GLY A 1 86 ? -24.525 10.004 2.614 1.00 95.25 86 GLY A N 1
ATOM 665 C CA . GLY A 1 86 ? -25.471 8.886 2.627 1.00 95.25 86 GLY A CA 1
ATOM 666 C C . GLY A 1 86 ? -24.821 7.499 2.613 1.00 95.25 86 GLY A C 1
ATOM 667 O O . GLY A 1 86 ? -25.521 6.516 2.863 1.00 95.25 86 GLY A O 1
ATOM 668 N N . ASP A 1 87 ? -23.505 7.398 2.399 1.00 94.88 87 ASP A N 1
ATOM 669 C CA . ASP A 1 87 ? -22.801 6.116 2.461 1.00 94.88 87 ASP A CA 1
ATOM 670 C C . ASP A 1 87 ? -22.739 5.566 3.892 1.00 94.88 87 ASP A C 1
ATOM 672 O O . ASP A 1 87 ? -22.562 6.287 4.877 1.00 94.88 87 ASP A O 1
ATOM 676 N N . THR A 1 88 ? -22.823 4.240 4.011 1.00 92.56 88 THR A N 1
ATOM 677 C CA . THR A 1 88 ? -22.583 3.552 5.284 1.00 92.56 88 THR A CA 1
ATOM 678 C C . THR A 1 88 ? -21.089 3.330 5.482 1.00 92.56 88 THR A C 1
ATOM 680 O O . THR A 1 88 ? -20.446 2.611 4.719 1.00 92.56 88 THR A O 1
ATOM 683 N N . VAL A 1 89 ? -20.541 3.901 6.552 1.00 93.00 89 VAL A N 1
ATOM 684 C CA . VAL A 1 89 ? -19.121 3.773 6.893 1.00 93.00 89 VAL A CA 1
ATOM 685 C C . VAL A 1 89 ? -18.925 2.660 7.914 1.00 93.00 89 VAL A C 1
ATOM 687 O O . VAL A 1 89 ? -19.508 2.688 8.995 1.00 93.00 89 VAL A O 1
ATOM 690 N N . THR A 1 90 ? -18.067 1.691 7.593 1.00 93.56 90 THR A N 1
ATOM 691 C CA . THR A 1 90 ? -17.631 0.663 8.548 1.00 93.56 90 THR A CA 1
ATOM 692 C C . THR A 1 90 ? -16.227 0.985 9.036 1.00 93.56 90 THR A C 1
ATOM 694 O O . THR A 1 90 ? -15.297 1.058 8.238 1.00 93.56 90 THR A O 1
ATOM 697 N N . LEU A 1 91 ? -16.075 1.155 10.348 1.00 94.75 91 LEU A N 1
ATOM 698 C CA . LEU A 1 91 ? -14.784 1.351 11.003 1.00 94.75 91 LEU A CA 1
ATOM 699 C C . LEU A 1 91 ? -14.294 0.034 11.601 1.00 94.75 91 LEU A C 1
ATOM 701 O O . LEU A 1 91 ? -15.093 -0.773 12.080 1.00 94.75 91 LEU A O 1
ATOM 705 N N . ARG A 1 92 ? -12.977 -0.174 11.615 1.00 94.31 92 ARG A N 1
ATOM 706 C CA . ARG A 1 92 ? -12.366 -1.384 12.174 1.00 94.31 92 ARG A CA 1
ATOM 707 C C . ARG A 1 92 ? -11.203 -1.016 13.078 1.00 94.31 92 ARG A C 1
ATOM 709 O O . ARG A 1 92 ? -10.280 -0.335 12.660 1.00 94.31 92 ARG A O 1
ATOM 716 N N . CYS A 1 93 ? -11.238 -1.493 14.315 1.00 93.94 93 CYS A N 1
ATOM 717 C CA . CYS A 1 93 ? -10.098 -1.405 15.218 1.00 93.94 93 CYS A CA 1
ATOM 718 C C . CYS A 1 93 ? -9.219 -2.650 15.038 1.00 93.94 93 CYS A C 1
ATOM 720 O O . CYS A 1 93 ? -9.734 -3.774 15.049 1.00 93.94 93 CYS A O 1
ATOM 722 N N . ARG A 1 94 ? -7.916 -2.457 14.827 1.00 92.00 94 ARG A N 1
ATOM 723 C CA . ARG A 1 94 ? -6.916 -3.524 14.697 1.00 92.00 94 ARG A CA 1
ATOM 724 C C . ARG A 1 94 ? -5.797 -3.308 15.703 1.00 92.00 94 ARG A C 1
ATOM 726 O O . ARG A 1 94 ? -5.216 -2.2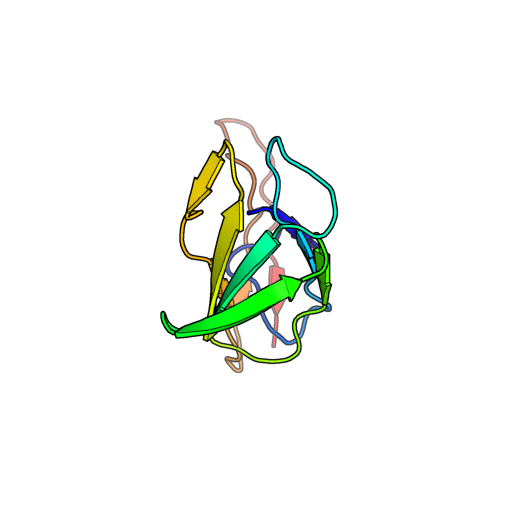30 15.719 1.00 92.00 94 ARG A O 1
ATOM 733 N N . GLY A 1 95 ? -5.508 -4.333 16.494 1.00 83.75 95 GLY A N 1
ATOM 734 C CA . GLY A 1 95 ? -4.424 -4.400 17.469 1.00 83.75 95 GLY A CA 1
ATOM 735 C C . GLY A 1 95 ? -4.188 -5.831 17.914 1.00 83.75 95 GLY A C 1
ATOM 736 O O . GLY A 1 95 ? -4.998 -6.695 17.495 1.00 83.75 95 GLY A O 1
#

Radius of gyration: 14.26 Å; Cα contacts (8 Å, |Δi|>4): 205; chains: 1; bounding box: 41×22×38 Å

InterPro domains:
  IPR007110 Immunoglobulin-like domain [PS50835] (14-56)
  IPR013783 Immunoglobulin-like fold [G3DSA:2.60.40.10] (1-70)
  IPR036179 Immunoglobulin-like domain superfamily [SSF48726] (5-56)
  IPR050488 Immunoglobulin Fc region receptor [PTHR11481] (3-95)

Foldseek 3Di:
DAWPPQKPLAELLDQIKDAADDDADAQQKFKDFQNHGDDGSHGRMDTDNDFGWIWIAHDGPGIDDIHGYDHDPKDKIWGNDDDDPPDDTDIDIDD

Mean predicted aligned error: 4.24 Å

Nearest PDB structures (foldseek):
  3wjj-assembly1_C  TM=6.942E-01  e=4.903E-05  Homo sapiens
  2fcb-assembly1_A  TM=6.725E-01  e=2.876E-04  Homo sapiens
  7biz-assembly2_B  TM=3.698E-01  e=2.980E+00  Bacteroides thetaiotaomicron